Protein AF-A0A822Y5R3-F1 (afdb_monomer_lite)

Structure (mmCIF, N/CA/C/O backbone):
data_AF-A0A822Y5R3-F1
#
_entry.id   AF-A0A822Y5R3-F1
#
loop_
_atom_site.group_PDB
_atom_site.id
_atom_site.type_symbol
_atom_site.label_atom_id
_atom_site.label_alt_id
_atom_site.label_comp_id
_atom_site.label_asym_id
_atom_site.label_entity_id
_atom_site.label_seq_id
_atom_site.pdbx_PDB_ins_code
_atom_site.Cartn_x
_atom_site.Cartn_y
_atom_site.Cartn_z
_atom_site.occupancy
_atom_site.B_iso_or_equiv
_atom_site.auth_seq_id
_atom_site.auth_comp_id
_atom_site.auth_asym_id
_atom_site.auth_atom_id
_atom_site.pdbx_PDB_model_num
ATOM 1 N N . MET A 1 1 ? -0.155 73.335 76.572 1.00 37.31 1 MET A N 1
ATOM 2 C CA . MET A 1 1 ? 0.080 71.991 77.145 1.00 37.31 1 MET A CA 1
ATOM 3 C C . MET A 1 1 ? 0.737 71.122 76.074 1.00 37.31 1 MET A C 1
ATOM 5 O O . MET A 1 1 ? 0.292 71.163 74.938 1.00 37.31 1 MET A O 1
ATOM 9 N N . ARG A 1 2 ? 1.850 70.451 76.407 1.00 38.44 2 ARG A N 1
ATOM 10 C CA . ARG A 1 2 ? 2.603 69.506 75.548 1.00 38.44 2 ARG A CA 1
ATOM 11 C C . ARG A 1 2 ? 1.772 68.205 75.402 1.00 38.44 2 ARG A C 1
ATOM 13 O O . ARG A 1 2 ? 0.951 67.959 76.271 1.00 38.44 2 ARG A O 1
ATOM 20 N N . THR A 1 3 ? 1.877 67.319 74.412 1.00 41.91 3 THR A N 1
ATOM 21 C CA . THR A 1 3 ? 3.002 66.782 73.626 1.00 41.91 3 THR A CA 1
ATOM 22 C C . THR A 1 3 ? 2.436 66.077 72.376 1.00 41.91 3 THR A C 1
ATOM 24 O O . THR A 1 3 ? 1.274 65.683 72.369 1.00 41.91 3 THR A O 1
ATOM 27 N N . GLY A 1 4 ? 3.262 65.856 71.350 1.00 38.97 4 GLY A N 1
ATOM 28 C CA . GLY A 1 4 ? 2.930 64.975 70.226 1.00 38.97 4 GLY A CA 1
ATOM 29 C C . GLY A 1 4 ? 4.141 64.737 69.328 1.00 38.97 4 GLY A C 1
ATOM 30 O O . GLY A 1 4 ? 4.297 65.392 68.305 1.00 38.97 4 GLY A O 1
ATOM 31 N N . PHE A 1 5 ? 5.041 63.855 69.763 1.00 42.12 5 PHE A N 1
ATOM 32 C CA . PHE A 1 5 ? 6.243 63.447 69.037 1.00 42.12 5 PHE A CA 1
ATOM 33 C C . PHE A 1 5 ? 5.915 62.503 67.861 1.00 42.12 5 PHE A C 1
ATOM 35 O O . PHE A 1 5 ? 5.320 61.455 68.064 1.00 42.12 5 PHE A O 1
ATOM 42 N N . SER A 1 6 ? 6.389 62.886 66.670 1.00 41.25 6 SER A N 1
ATOM 43 C CA . SER A 1 6 ? 7.248 62.134 65.732 1.00 41.25 6 SER A CA 1
ATOM 44 C C . SER A 1 6 ? 6.872 60.738 65.178 1.00 41.25 6 SER A C 1
ATOM 46 O O . SER A 1 6 ? 6.648 59.782 65.909 1.00 41.25 6 SER A O 1
ATOM 48 N N . SER A 1 7 ? 7.099 60.631 63.856 1.00 40.59 7 SER A N 1
ATOM 49 C CA . SER A 1 7 ? 7.563 59.462 63.076 1.00 40.59 7 SER A CA 1
ATOM 50 C C . SER A 1 7 ? 6.510 58.448 62.614 1.00 40.59 7 SER A C 1
ATOM 52 O O . SER A 1 7 ? 5.939 57.695 63.386 1.00 40.59 7 SER A O 1
ATOM 54 N N . HIS A 1 8 ? 6.119 58.473 61.336 1.00 39.12 8 HIS A N 1
ATOM 55 C CA . HIS A 1 8 ? 6.826 57.895 60.176 1.00 39.12 8 HIS A CA 1
ATOM 56 C C . HIS A 1 8 ? 6.915 56.361 60.177 1.00 39.12 8 HIS A C 1
ATOM 58 O O . HIS A 1 8 ? 7.477 55.759 61.081 1.00 39.12 8 HIS A O 1
ATOM 64 N N . ARG A 1 9 ? 6.522 55.803 59.018 1.00 45.81 9 ARG A N 1
ATOM 65 C CA . ARG A 1 9 ? 6.908 54.495 58.453 1.00 45.81 9 ARG A CA 1
ATOM 66 C C . ARG A 1 9 ? 5.937 53.321 58.682 1.00 45.81 9 ARG A C 1
ATOM 68 O O . ARG A 1 9 ? 6.103 52.504 59.573 1.00 45.81 9 ARG A O 1
ATOM 75 N N . ARG A 1 10 ? 4.995 53.241 57.732 1.00 43.06 10 ARG A N 1
ATOM 76 C CA . ARG A 1 10 ? 4.606 52.069 56.918 1.00 43.06 10 ARG A CA 1
ATOM 77 C C . ARG A 1 10 ? 4.326 50.748 57.646 1.00 43.06 10 ARG A C 1
ATOM 79 O O . ARG A 1 10 ? 5.230 50.033 58.052 1.00 43.06 10 ARG A O 1
ATOM 86 N N . GLU A 1 11 ? 3.030 50.448 57.665 1.00 48.47 11 GLU A N 1
ATOM 87 C CA . GLU A 1 11 ? 2.394 49.150 57.424 1.00 48.47 11 GLU A CA 1
ATOM 88 C C . GLU A 1 11 ? 3.124 47.880 57.864 1.00 48.47 11 GLU A C 1
ATOM 90 O O . GLU A 1 11 ? 4.039 47.351 57.234 1.00 48.47 11 GLU A O 1
ATOM 95 N N . ARG A 1 12 ? 2.545 47.334 58.930 1.00 43.22 12 ARG A N 1
ATOM 96 C CA . ARG A 1 12 ? 2.577 45.936 59.325 1.00 43.22 12 ARG A CA 1
ATOM 97 C C . ARG A 1 12 ? 2.038 45.080 58.179 1.00 43.22 12 ARG A C 1
ATOM 99 O O . ARG A 1 12 ? 0.854 45.170 57.892 1.00 43.22 12 ARG A O 1
ATOM 106 N N . LEU A 1 13 ? 2.845 44.167 57.652 1.00 55.06 13 LEU A N 1
ATOM 107 C CA . LEU A 1 13 ? 2.375 42.823 57.324 1.00 55.06 13 LEU A CA 1
ATOM 108 C C . LEU A 1 13 ? 3.481 41.827 57.669 1.00 55.06 13 LEU A C 1
ATOM 110 O O . LEU A 1 13 ? 4.555 41.778 57.075 1.00 55.06 13 LEU A O 1
ATOM 114 N N . LEU A 1 14 ? 3.183 41.089 58.729 1.00 49.72 14 LEU A N 1
ATOM 115 C CA . LEU A 1 14 ? 3.937 39.983 59.278 1.00 49.72 14 LEU A CA 1
ATOM 116 C C . LEU A 1 14 ? 3.798 38.747 58.377 1.00 49.72 14 LEU A C 1
ATOM 118 O O . LEU A 1 14 ? 2.749 38.528 57.773 1.00 49.72 14 LEU A O 1
ATOM 122 N N . CYS A 1 15 ? 4.853 37.927 58.410 1.00 35.44 15 CYS A N 1
ATOM 123 C CA . CYS A 1 15 ? 4.870 36.455 58.405 1.00 35.44 15 CYS A CA 1
ATOM 124 C C . CYS A 1 15 ? 5.768 35.835 57.321 1.00 35.44 15 CYS A C 1
ATOM 126 O O . CYS A 1 15 ? 5.407 35.656 56.160 1.00 35.44 15 CYS A O 1
ATOM 128 N N . VAL A 1 16 ? 6.957 35.437 57.782 1.00 56.12 16 VAL A N 1
ATOM 129 C CA . VAL A 1 16 ? 7.914 34.528 57.148 1.00 56.12 16 VAL A CA 1
ATOM 130 C C . VAL A 1 16 ? 7.218 33.210 56.791 1.00 56.12 16 VAL A C 1
ATOM 132 O O . VAL A 1 16 ? 6.799 32.465 57.671 1.00 56.12 16 VAL A O 1
ATOM 135 N N . GLY A 1 17 ? 7.126 32.895 55.498 1.00 52.25 17 GLY A N 1
ATOM 136 C CA . GLY A 1 17 ? 6.548 31.643 55.011 1.00 52.25 17 GLY A CA 1
ATOM 137 C C . GLY A 1 17 ? 7.312 31.097 53.810 1.00 52.25 17 GLY A C 1
ATOM 138 O O . GLY A 1 17 ? 7.082 31.506 52.675 1.00 52.25 17 GLY A O 1
ATOM 139 N N . ARG A 1 18 ? 8.213 30.136 54.051 1.00 56.44 18 ARG A N 1
ATOM 140 C CA . ARG A 1 18 ? 8.886 29.325 53.021 1.00 56.44 18 ARG A CA 1
ATOM 141 C C . ARG A 1 18 ? 7.855 28.493 52.241 1.00 56.44 18 ARG A C 1
ATOM 143 O O . ARG A 1 18 ? 7.638 27.322 52.546 1.00 56.44 18 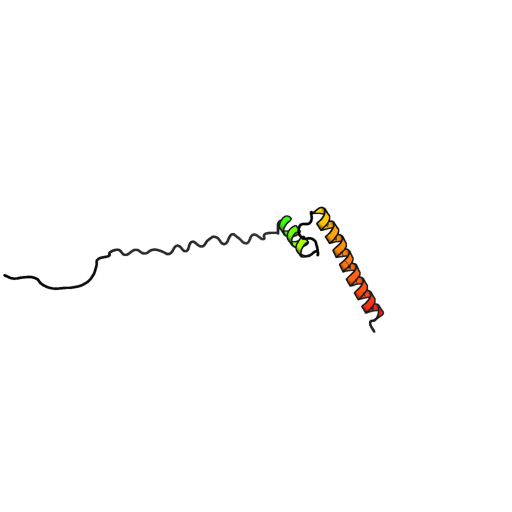ARG A O 1
ATOM 150 N N . ARG A 1 19 ? 7.229 29.054 51.205 1.00 50.66 19 ARG A N 1
ATOM 151 C CA . ARG A 1 19 ? 6.443 28.272 50.235 1.00 50.66 19 ARG A CA 1
ATOM 152 C C . ARG A 1 19 ? 7.399 27.573 49.269 1.00 50.66 19 ARG A C 1
ATOM 154 O O . ARG A 1 19 ? 7.776 28.121 48.236 1.00 50.66 19 ARG A O 1
ATOM 161 N N . LYS A 1 20 ? 7.809 26.349 49.626 1.00 55.06 20 LYS A N 1
ATOM 162 C CA . LYS A 1 20 ? 8.433 25.399 48.695 1.00 55.06 20 LYS A CA 1
ATOM 163 C C . LYS A 1 20 ? 7.532 25.288 47.465 1.00 55.06 20 LYS A C 1
ATOM 165 O O . LYS A 1 20 ? 6.412 24.791 47.557 1.00 55.06 20 LYS A O 1
ATOM 170 N N . ARG A 1 21 ? 8.030 25.755 46.321 1.00 52.53 21 ARG A N 1
ATOM 171 C CA . ARG A 1 21 ? 7.456 25.480 45.005 1.00 52.53 21 ARG A CA 1
ATOM 172 C C . ARG A 1 21 ? 7.444 23.961 44.822 1.00 52.53 21 ARG A C 1
ATOM 174 O O . ARG A 1 21 ? 8.464 23.372 44.481 1.00 52.53 21 ARG A O 1
ATOM 181 N N . ARG A 1 22 ? 6.307 23.310 45.080 1.00 49.28 22 ARG A N 1
ATOM 182 C CA . ARG A 1 22 ? 6.028 22.000 44.488 1.00 49.28 22 ARG A CA 1
ATOM 183 C C . ARG A 1 22 ? 5.805 22.271 43.008 1.00 49.28 22 ARG A C 1
ATOM 185 O O . ARG A 1 22 ? 4.701 22.603 42.594 1.00 49.28 22 ARG A O 1
ATOM 192 N N . VAL A 1 23 ? 6.878 22.1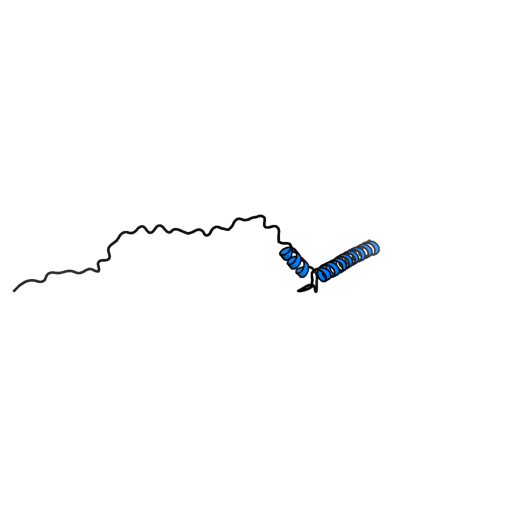78 42.229 1.00 56.53 23 VAL A N 1
ATOM 193 C CA . VAL A 1 23 ? 6.751 21.849 40.814 1.00 56.53 23 VAL A CA 1
ATOM 194 C C . VAL A 1 23 ? 6.134 20.459 40.821 1.00 56.53 23 VAL A C 1
ATOM 196 O O . VAL A 1 23 ? 6.820 19.466 41.056 1.00 56.53 23 VAL A O 1
ATOM 199 N N . VAL A 1 24 ? 4.809 20.394 40.707 1.00 56.06 24 VAL A N 1
ATOM 200 C CA . VAL A 1 24 ? 4.137 19.146 40.372 1.00 56.06 24 VAL A CA 1
ATOM 201 C C . VAL A 1 24 ? 4.606 18.860 38.957 1.00 56.06 24 VAL A C 1
ATOM 203 O O . VAL A 1 24 ? 4.082 19.413 37.995 1.00 56.06 24 VAL A O 1
ATOM 206 N N . MET A 1 25 ? 5.684 18.086 38.836 1.00 54.19 25 MET A N 1
ATOM 207 C CA . MET A 1 25 ? 6.012 17.470 37.567 1.00 54.19 25 MET A CA 1
ATOM 208 C C . MET A 1 25 ? 4.823 16.570 37.264 1.00 54.19 25 MET A C 1
ATOM 210 O O . MET A 1 25 ? 4.613 15.563 37.942 1.00 54.19 25 MET A O 1
ATOM 214 N N . ALA A 1 26 ? 3.993 16.991 36.309 1.00 62.06 26 ALA A N 1
ATOM 215 C CA . ALA A 1 26 ? 3.045 16.088 35.690 1.00 62.06 26 ALA A CA 1
ATOM 216 C C . ALA A 1 26 ? 3.837 14.837 35.283 1.00 62.06 26 ALA A C 1
ATOM 218 O O . ALA A 1 26 ? 4.943 14.984 34.744 1.00 62.06 26 ALA A O 1
ATOM 219 N N . PRO A 1 27 ? 3.345 13.620 35.563 1.00 53.53 27 PRO A N 1
ATOM 220 C CA . PRO A 1 27 ? 4.033 12.440 35.090 1.00 53.53 27 PRO A CA 1
ATOM 221 C C . PRO A 1 27 ? 4.072 12.555 33.569 1.00 53.53 27 PRO A C 1
ATOM 223 O O . PRO A 1 27 ? 3.025 12.626 32.923 1.00 53.53 27 PRO A O 1
ATOM 226 N N . LEU A 1 28 ? 5.274 12.598 32.996 1.00 62.66 28 LEU A N 1
ATOM 227 C CA . LEU A 1 28 ? 5.475 12.269 31.594 1.00 62.66 28 LEU A CA 1
ATOM 228 C C . LEU A 1 28 ? 5.070 10.801 31.483 1.00 62.66 28 LEU A C 1
ATOM 230 O O . LEU A 1 28 ? 5.869 9.909 31.766 1.00 62.66 28 LEU A O 1
ATOM 234 N N . VAL A 1 29 ? 3.779 10.574 31.218 1.00 59.75 29 VAL A N 1
ATOM 235 C CA . VAL A 1 29 ? 3.181 9.252 31.058 1.00 59.75 29 VAL A CA 1
ATOM 236 C C . VAL A 1 29 ? 4.110 8.462 30.158 1.00 59.75 29 VAL A C 1
ATOM 238 O O . VAL A 1 29 ? 4.455 8.899 29.059 1.00 59.75 29 VAL A O 1
ATOM 241 N N . GLY A 1 30 ? 4.587 7.355 30.721 1.00 53.16 30 GLY A N 1
ATOM 242 C CA . GLY A 1 30 ? 5.719 6.609 30.222 1.00 53.16 30 GLY A CA 1
ATOM 243 C C . GLY A 1 30 ? 5.647 6.391 28.722 1.00 53.16 30 GLY A C 1
ATOM 244 O O . GLY A 1 30 ? 4.598 6.070 28.160 1.00 53.16 30 GLY A O 1
ATOM 245 N N . ARG A 1 31 ? 6.813 6.510 28.095 1.00 59.12 31 ARG A N 1
ATOM 246 C CA . ARG A 1 31 ? 7.093 6.021 26.752 1.00 59.12 31 ARG A CA 1
ATOM 247 C C . ARG A 1 31 ? 6.938 4.496 26.747 1.00 59.12 31 ARG A C 1
ATOM 249 O O . ARG A 1 31 ? 7.915 3.763 26.665 1.00 59.12 31 ARG A O 1
ATOM 256 N N . LYS A 1 32 ? 5.704 3.998 26.864 1.00 59.53 32 LYS A N 1
ATOM 257 C CA . LYS A 1 32 ? 5.367 2.661 26.391 1.00 59.53 32 LYS A CA 1
ATOM 258 C C . LYS A 1 32 ? 5.760 2.670 24.921 1.00 59.53 32 LYS A C 1
ATOM 260 O O . LYS A 1 32 ? 5.496 3.635 24.204 1.00 59.53 32 LYS A O 1
ATOM 265 N N . THR A 1 33 ? 6.435 1.631 24.471 1.00 62.34 33 THR A N 1
ATOM 266 C CA . THR A 1 33 ? 6.572 1.326 23.052 1.00 62.34 33 THR A CA 1
ATOM 267 C C . THR A 1 33 ? 5.161 1.061 22.522 1.00 62.34 33 THR A C 1
ATOM 269 O O . THR A 1 33 ? 4.694 -0.073 22.464 1.00 62.34 33 THR A O 1
ATOM 272 N N . ILE A 1 34 ? 4.415 2.138 22.250 1.00 66.12 34 ILE A N 1
ATOM 273 C CA . ILE A 1 34 ? 3.024 2.095 21.814 1.00 66.12 34 ILE A CA 1
ATOM 274 C C . ILE A 1 34 ? 3.072 1.578 20.385 1.00 66.12 34 ILE A C 1
ATOM 276 O O . ILE A 1 34 ? 3.199 2.339 19.427 1.00 66.12 34 ILE A O 1
ATOM 280 N N . ARG A 1 35 ? 3.030 0.251 20.234 1.00 74.06 35 ARG A N 1
ATOM 281 C CA . ARG A 1 35 ? 2.701 -0.348 18.945 1.00 74.06 35 ARG A CA 1
ATOM 282 C C . ARG A 1 35 ? 1.368 0.285 18.542 1.00 74.06 35 ARG A C 1
ATOM 284 O O . ARG A 1 35 ? 0.435 0.249 19.348 1.00 74.06 35 ARG A O 1
ATOM 291 N N . PRO A 1 36 ? 1.273 0.906 17.358 1.00 76.06 36 PRO A N 1
ATOM 292 C CA . PRO A 1 36 ? 0.041 1.553 16.954 1.00 76.06 36 PRO A CA 1
ATOM 293 C C . PRO A 1 36 ? -1.090 0.525 16.982 1.00 76.06 36 PRO A C 1
ATOM 295 O O . PRO A 1 36 ? -0.921 -0.613 16.511 1.00 76.06 36 PRO A O 1
ATOM 298 N N . SER A 1 37 ? -2.224 0.942 17.553 1.00 90.38 37 SER A N 1
ATOM 299 C CA . SER A 1 37 ? -3.494 0.218 17.463 1.00 90.38 37 SER A CA 1
ATOM 300 C C . SER A 1 37 ? -3.777 -0.147 16.004 1.00 90.38 37 SER A C 1
ATOM 302 O O . SER A 1 37 ? -3.309 0.542 15.093 1.00 90.38 37 SER A O 1
ATOM 304 N N . ILE A 1 38 ? -4.543 -1.215 15.778 1.00 91.50 38 ILE A N 1
ATOM 305 C CA . ILE A 1 38 ? -5.001 -1.602 14.436 1.00 91.50 38 ILE A CA 1
ATOM 306 C C . ILE A 1 38 ? -5.663 -0.402 13.747 1.00 91.50 38 ILE A C 1
ATOM 308 O O . ILE A 1 38 ? -5.311 -0.087 12.618 1.00 91.50 38 ILE A O 1
ATOM 312 N N . GLU A 1 39 ? -6.486 0.361 14.466 1.00 90.94 39 GLU A N 1
ATOM 313 C CA . GLU A 1 39 ? -7.108 1.588 13.956 1.00 90.94 39 GLU A CA 1
ATOM 314 C C . GLU A 1 39 ? -6.073 2.641 13.517 1.00 90.94 39 GLU A C 1
ATOM 316 O O . GLU A 1 39 ? -6.206 3.273 12.471 1.00 90.94 39 GLU A O 1
ATOM 321 N N . GLY A 1 40 ? -4.983 2.795 14.274 1.00 92.56 40 GLY A N 1
ATOM 322 C CA . GLY A 1 40 ? -3.884 3.693 13.912 1.00 92.56 40 GLY A CA 1
ATOM 323 C C . GLY A 1 40 ? -3.134 3.234 12.658 1.00 92.56 40 GLY A C 1
ATOM 324 O O . GLY A 1 40 ? -2.674 4.065 11.874 1.00 92.56 40 GLY A O 1
ATOM 325 N N . ARG A 1 41 ? -3.032 1.917 12.437 1.00 93.06 41 ARG A N 1
ATOM 326 C CA . ARG A 1 41 ? -2.455 1.346 11.210 1.00 93.06 41 ARG A CA 1
ATOM 327 C C . ARG A 1 41 ? -3.393 1.523 10.020 1.00 93.06 41 ARG A C 1
ATOM 329 O O . ARG A 1 41 ? -2.910 1.899 8.960 1.00 93.06 41 ARG A O 1
ATOM 336 N N . LEU A 1 42 ? -4.700 1.336 10.209 1.00 94.00 42 LEU A N 1
ATOM 337 C CA . LEU A 1 42 ? -5.713 1.570 9.176 1.00 94.00 42 LEU A CA 1
ATOM 338 C C . LEU A 1 42 ? -5.731 3.041 8.744 1.00 94.00 42 LEU A C 1
ATOM 340 O O . LEU A 1 42 ? -5.588 3.328 7.561 1.00 94.00 42 LEU A O 1
ATOM 344 N N . LYS A 1 43 ? -5.752 3.983 9.698 1.00 93.31 43 LYS A N 1
ATOM 345 C CA . LYS A 1 43 ? -5.633 5.426 9.412 1.00 93.31 43 LYS A CA 1
ATOM 346 C C . LYS A 1 43 ? -4.347 5.768 8.665 1.00 93.31 43 LYS A C 1
ATOM 348 O O . LYS A 1 43 ? -4.341 6.627 7.788 1.00 93.31 43 LYS A O 1
ATOM 353 N N . LYS A 1 44 ? -3.233 5.115 9.008 1.00 94.62 44 LYS A N 1
ATOM 354 C CA . LYS A 1 44 ? -1.973 5.299 8.281 1.00 94.62 44 LYS A CA 1
ATOM 355 C C . LYS A 1 44 ? -2.071 4.761 6.852 1.00 94.62 44 LYS A C 1
ATOM 357 O O . LYS A 1 44 ? -1.595 5.428 5.941 1.00 94.62 44 LYS A O 1
ATOM 362 N N . LEU A 1 45 ? -2.689 3.598 6.662 1.00 95.81 45 LEU A N 1
ATOM 363 C CA . LEU A 1 45 ? -2.867 2.984 5.350 1.00 95.81 45 LEU A CA 1
ATOM 364 C C . LEU A 1 45 ? -3.730 3.863 4.433 1.00 95.81 45 LEU A C 1
ATOM 366 O O . LEU A 1 45 ? -3.291 4.187 3.335 1.00 95.81 45 LEU A O 1
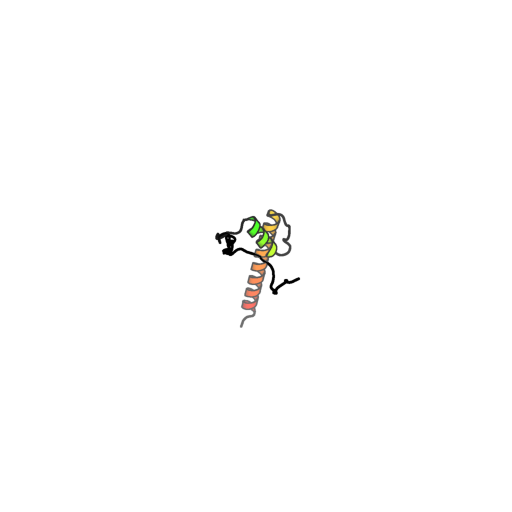ATOM 370 N N . GLN A 1 46 ? -4.865 4.370 4.927 1.00 95.00 46 GLN A N 1
ATOM 371 C CA . GLN A 1 46 ? -5.742 5.304 4.200 1.00 95.00 46 GLN A CA 1
ATOM 372 C C . GLN A 1 46 ? -5.035 6.590 3.741 1.00 95.00 46 GLN A C 1
ATOM 374 O O . GLN A 1 46 ? -5.431 7.193 2.750 1.00 95.00 46 GLN A O 1
ATOM 379 N N . ARG A 1 47 ? -3.998 7.038 4.462 1.00 95.00 47 ARG A N 1
ATOM 380 C CA . ARG A 1 47 ? -3.209 8.227 4.090 1.00 95.00 47 ARG A CA 1
ATOM 381 C C . ARG A 1 47 ? -2.167 7.948 3.012 1.00 95.00 47 ARG A C 1
ATOM 383 O O . ARG A 1 47 ? -1.783 8.875 2.311 1.00 95.00 47 ARG A O 1
ATOM 390 N N . ILE A 1 48 ? -1.660 6.719 2.939 1.00 96.19 48 ILE A N 1
ATOM 391 C CA . ILE A 1 48 ? -0.628 6.326 1.971 1.00 96.19 48 ILE A CA 1
ATOM 392 C C . ILE A 1 48 ? -1.271 5.944 0.639 1.00 96.19 48 ILE A C 1
ATOM 394 O O . ILE A 1 48 ? -0.735 6.278 -0.415 1.00 96.19 48 ILE A O 1
ATOM 398 N N . VAL A 1 49 ? -2.401 5.238 0.689 1.00 95.62 49 VAL A N 1
ATOM 399 C CA . VAL A 1 49 ? -3.104 4.796 -0.514 1.00 95.62 49 VAL A CA 1
ATOM 400 C C . VAL A 1 49 ? -3.978 5.944 -1.034 1.00 95.62 49 VAL A C 1
ATOM 402 O O . VAL A 1 49 ? -4.800 6.476 -0.281 1.00 95.62 49 VAL A O 1
ATOM 405 N N . PRO A 1 50 ? -3.816 6.364 -2.300 1.00 93.44 50 PRO A N 1
ATOM 406 C CA . PRO A 1 50 ? -4.594 7.463 -2.859 1.00 93.44 50 PRO A CA 1
ATOM 407 C C . PRO A 1 50 ? -6.090 7.122 -2.907 1.00 93.44 50 PRO A C 1
ATOM 409 O O . PRO A 1 50 ? -6.477 5.980 -3.146 1.00 93.44 50 PRO A O 1
ATOM 412 N N . GLY A 1 51 ? -6.943 8.126 -2.673 1.00 91.25 51 GLY A N 1
ATOM 413 C CA . GLY A 1 51 ? -8.402 7.982 -2.771 1.00 91.25 51 GLY A CA 1
ATOM 414 C C . GLY A 1 51 ? -9.051 7.105 -1.694 1.00 91.25 51 GLY A C 1
ATOM 415 O O . GLY A 1 51 ? -10.186 6.681 -1.876 1.00 91.25 51 GLY A O 1
ATOM 416 N N . CYS A 1 52 ? -8.347 6.821 -0.592 1.00 92.00 52 CYS A N 1
ATOM 417 C CA . CYS A 1 52 ? -8.807 5.891 0.442 1.00 92.00 52 CYS A CA 1
ATOM 418 C C . CYS A 1 52 ? -9.270 6.546 1.753 1.00 92.00 52 CYS A C 1
ATOM 420 O O . CYS A 1 52 ? -9.426 5.858 2.763 1.00 92.00 52 CYS A O 1
ATOM 422 N N . GLN A 1 53 ? -9.483 7.864 1.769 1.00 90.69 53 GLN A N 1
ATOM 423 C CA . GLN A 1 53 ? -10.059 8.533 2.937 1.00 90.69 53 GLN A CA 1
ATOM 424 C C . GLN A 1 53 ? -11.489 8.039 3.161 1.00 90.69 53 GLN A C 1
ATOM 426 O O . GLN A 1 53 ? -12.276 7.987 2.223 1.00 90.69 53 GLN A O 1
ATOM 431 N N . GLU A 1 54 ? -11.789 7.655 4.404 1.00 87.06 54 GLU A N 1
ATOM 432 C CA . GLU A 1 54 ? -13.133 7.247 4.848 1.00 87.06 54 GLU A CA 1
ATOM 433 C C . GLU A 1 54 ? -13.698 5.982 4.174 1.00 87.06 54 GLU A C 1
ATOM 435 O O . GLU A 1 54 ? -14.876 5.674 4.330 1.00 87.06 54 GLU A O 1
ATOM 440 N N . LEU A 1 55 ? -12.861 5.201 3.480 1.00 89.81 55 LEU A N 1
ATOM 441 C CA . LEU A 1 55 ? -13.268 3.898 2.957 1.00 89.81 55 LEU A CA 1
ATOM 442 C C . LEU A 1 55 ? -13.477 2.878 4.079 1.00 89.81 55 LEU A C 1
ATOM 444 O O . LEU A 1 55 ? -12.720 2.842 5.057 1.00 89.81 55 LEU A O 1
ATOM 448 N N . ASP A 1 56 ? -14.456 2.000 3.858 1.00 93.75 56 ASP A N 1
ATOM 449 C CA . ASP A 1 56 ? -14.625 0.768 4.621 1.00 93.75 56 ASP A CA 1
ATOM 450 C C . ASP A 1 56 ? -13.364 -0.116 4.549 1.00 93.75 56 ASP A C 1
ATOM 452 O O . ASP A 1 56 ? -12.562 -0.023 3.614 1.00 93.75 56 ASP A O 1
ATOM 456 N N . VAL A 1 57 ? -13.173 -0.966 5.558 1.00 92.81 57 VAL A N 1
ATOM 457 C CA . VAL A 1 57 ? -11.965 -1.782 5.719 1.00 92.81 57 VAL A CA 1
ATOM 458 C C . VAL A 1 57 ? -11.761 -2.744 4.544 1.00 92.81 57 VAL A C 1
ATOM 460 O O . VAL A 1 57 ? -10.631 -2.865 4.065 1.00 92.81 57 VAL A O 1
ATOM 463 N N . ASP A 1 58 ? -12.821 -3.374 4.033 1.00 95.31 58 ASP A N 1
ATOM 464 C CA . ASP A 1 58 ? -12.708 -4.313 2.911 1.00 95.31 58 ASP A CA 1
ATOM 465 C C . ASP A 1 58 ? -12.323 -3.583 1.615 1.00 95.31 58 ASP A C 1
ATOM 467 O O . ASP A 1 58 ? -11.402 -3.984 0.895 1.00 95.31 58 ASP A O 1
ATOM 471 N N . ALA A 1 59 ? -12.958 -2.436 1.359 1.00 95.25 59 ALA A N 1
ATOM 472 C CA . ALA A 1 59 ? -12.642 -1.586 0.213 1.00 95.25 59 ALA A CA 1
ATOM 473 C C . ALA A 1 59 ? -11.215 -1.014 0.286 1.00 95.25 59 ALA A C 1
ATOM 475 O O . ALA A 1 59 ? -10.527 -0.920 -0.736 1.00 95.25 59 ALA A O 1
ATOM 476 N N . LEU A 1 60 ? -10.746 -0.661 1.488 1.00 96.56 60 LEU A N 1
ATOM 477 C CA . LEU A 1 60 ? -9.388 -0.178 1.724 1.00 96.56 60 LEU A CA 1
ATOM 478 C C . LEU A 1 60 ? -8.347 -1.233 1.350 1.00 96.56 60 LEU A C 1
ATOM 480 O O . LEU A 1 60 ? -7.366 -0.908 0.677 1.00 96.56 60 LEU A O 1
ATOM 484 N N . PHE A 1 61 ? -8.533 -2.485 1.772 1.00 96.69 61 PHE A N 1
ATOM 485 C CA . PHE A 1 61 ? -7.583 -3.549 1.452 1.00 96.69 61 PHE A CA 1
ATOM 486 C C . PHE A 1 61 ? -7.569 -3.874 -0.038 1.00 96.69 61 PHE A C 1
ATOM 488 O O . PHE A 1 61 ? -6.483 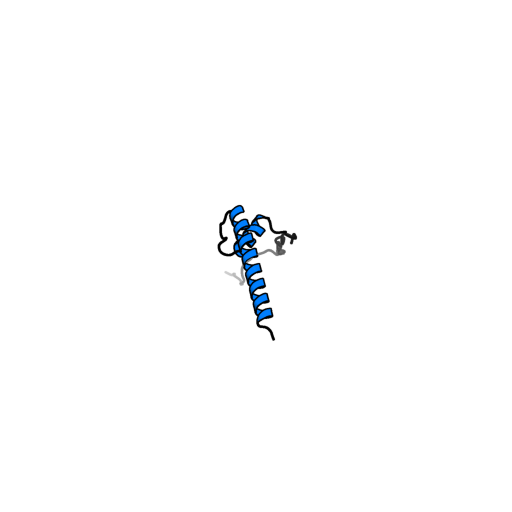-4.014 -0.601 1.00 96.69 61 PHE A O 1
ATOM 495 N N . GLN A 1 62 ? -8.733 -3.891 -0.690 1.00 97.06 62 GLN A N 1
ATOM 496 C CA . GLN A 1 62 ? -8.802 -4.103 -2.133 1.00 97.06 62 GLN A CA 1
ATOM 497 C C . GLN A 1 62 ? -8.063 -2.998 -2.900 1.00 97.06 62 GLN A C 1
ATOM 499 O O . GLN A 1 62 ? -7.180 -3.281 -3.707 1.00 97.06 62 GLN A O 1
ATOM 504 N N . ARG A 1 63 ? -8.326 -1.724 -2.575 1.00 96.62 63 ARG A N 1
ATOM 505 C CA . ARG A 1 63 ? -7.600 -0.595 -3.180 1.00 96.62 63 ARG A CA 1
ATOM 506 C C . ARG A 1 63 ? -6.108 -0.614 -2.886 1.00 96.62 63 ARG A C 1
ATOM 508 O O . ARG A 1 63 ? -5.312 -0.214 -3.730 1.00 96.62 63 ARG A O 1
ATOM 515 N N . THR A 1 64 ? -5.725 -1.082 -1.703 1.00 97.56 64 THR A N 1
ATOM 516 C CA . THR A 1 64 ? -4.316 -1.256 -1.346 1.00 97.56 64 THR A CA 1
ATOM 517 C C . THR A 1 64 ? -3.657 -2.305 -2.240 1.00 97.56 64 THR A C 1
ATOM 519 O O . THR A 1 64 ? -2.558 -2.058 -2.731 1.00 97.56 64 THR A O 1
ATOM 522 N N . ALA A 1 65 ? -4.315 -3.444 -2.476 1.00 97.94 65 ALA A N 1
ATOM 523 C CA . ALA A 1 65 ? -3.803 -4.494 -3.353 1.00 97.94 65 ALA A CA 1
ATOM 524 C C . ALA A 1 65 ? -3.623 -3.984 -4.790 1.00 97.94 65 ALA A C 1
ATOM 526 O O . ALA A 1 65 ? -2.533 -4.111 -5.350 1.00 97.94 65 ALA A O 1
ATOM 527 N N . ASP A 1 66 ? -4.639 -3.309 -5.336 1.00 97.31 66 ASP A N 1
ATOM 528 C CA . ASP A 1 66 ? -4.571 -2.683 -6.661 1.00 97.31 66 ASP A CA 1
ATOM 529 C C . ASP A 1 66 ? -3.403 -1.692 -6.761 1.00 97.31 66 ASP A C 1
ATOM 531 O O . ASP A 1 66 ? -2.665 -1.669 -7.747 1.00 97.31 66 ASP A O 1
ATOM 535 N N . TYR A 1 67 ? -3.217 -0.865 -5.728 1.00 97.81 67 TYR A N 1
ATOM 536 C CA . TYR A 1 67 ? -2.177 0.157 -5.720 1.00 97.81 67 TYR A CA 1
ATOM 537 C C . TYR A 1 67 ? -0.767 -0.440 -5.640 1.00 97.81 67 TYR A C 1
ATOM 539 O O . TYR A 1 67 ? 0.133 0.041 -6.327 1.00 97.81 67 TYR A O 1
ATOM 547 N N . ILE A 1 68 ? -0.570 -1.507 -4.857 1.00 98.31 68 ILE A N 1
ATOM 548 C CA . ILE A 1 68 ? 0.703 -2.241 -4.819 1.00 98.31 68 ILE A CA 1
ATOM 549 C C . ILE A 1 68 ? 1.021 -2.803 -6.208 1.00 98.31 68 ILE A C 1
ATOM 551 O O . ILE A 1 68 ? 2.106 -2.543 -6.724 1.00 98.31 68 ILE A O 1
ATOM 555 N N . LEU A 1 69 ? 0.064 -3.488 -6.841 1.00 98.31 69 LEU A N 1
ATOM 556 C CA . LEU A 1 69 ? 0.248 -4.059 -8.180 1.00 98.31 69 LEU A CA 1
ATOM 557 C C . LEU A 1 69 ? 0.573 -2.983 -9.223 1.00 98.31 69 LEU A C 1
ATOM 559 O O . LEU A 1 69 ? 1.462 -3.165 -10.055 1.00 98.31 69 LEU A O 1
ATOM 563 N N . ALA A 1 70 ? -0.106 -1.835 -9.164 1.00 97.88 70 ALA A N 1
ATOM 564 C CA . ALA A 1 70 ? 0.169 -0.715 -10.056 1.00 97.88 70 ALA A CA 1
ATOM 565 C C . ALA A 1 70 ? 1.597 -0.173 -9.878 1.00 97.88 70 ALA A C 1
ATOM 567 O O . ALA A 1 70 ? 2.287 0.072 -10.869 1.00 97.88 70 ALA A O 1
ATOM 568 N N . LEU A 1 71 ? 2.062 -0.012 -8.635 1.00 98.12 71 LEU A N 1
ATOM 569 C CA . LEU A 1 71 ? 3.427 0.435 -8.345 1.00 98.12 71 LEU A CA 1
ATOM 570 C C . LEU A 1 71 ? 4.475 -0.584 -8.810 1.00 98.12 71 LEU A C 1
ATOM 572 O O . LEU A 1 71 ? 5.489 -0.200 -9.394 1.00 98.12 71 LEU A O 1
ATOM 576 N N . GLU A 1 72 ? 4.235 -1.876 -8.592 1.00 98.25 72 GLU A N 1
ATOM 577 C CA . GLU A 1 72 ? 5.120 -2.943 -9.067 1.00 98.25 72 GLU A CA 1
ATOM 578 C C . GLU A 1 72 ? 5.236 -2.933 -10.592 1.00 98.25 72 GLU A C 1
ATOM 580 O O . GLU A 1 72 ? 6.347 -2.965 -11.129 1.00 98.25 72 GLU A O 1
ATOM 585 N N . LEU A 1 73 ? 4.107 -2.808 -11.294 1.00 98.31 73 LEU A N 1
ATOM 586 C CA . LEU A 1 73 ? 4.081 -2.709 -12.749 1.00 98.31 73 LEU A CA 1
ATOM 587 C C . LEU A 1 73 ? 4.826 -1.466 -13.245 1.00 98.31 73 LEU A C 1
ATOM 589 O O . LEU A 1 73 ? 5.613 -1.568 -14.187 1.00 98.31 73 LEU A O 1
ATOM 593 N N . GLN A 1 74 ? 4.629 -0.309 -12.607 1.00 97.75 74 GLN A N 1
ATOM 594 C CA . GLN A 1 74 ? 5.345 0.924 -12.952 1.00 97.75 74 GLN A CA 1
ATOM 595 C C . GLN A 1 74 ? 6.859 0.742 -12.824 1.00 97.75 74 GLN A C 1
ATOM 597 O O . GLN A 1 74 ? 7.600 1.029 -13.764 1.00 97.75 74 GLN A O 1
ATOM 602 N N . VAL A 1 75 ? 7.329 0.216 -11.692 1.00 97.88 75 VAL A N 1
ATOM 603 C CA . VAL A 1 75 ? 8.760 -0.012 -11.453 1.00 97.88 75 VAL A CA 1
ATOM 604 C C . VAL A 1 75 ? 9.324 -1.044 -12.429 1.00 97.88 75 VAL A C 1
ATOM 606 O O . VAL A 1 75 ? 10.414 -0.843 -12.962 1.00 97.88 75 VAL A O 1
ATOM 609 N N . SER A 1 76 ? 8.598 -2.136 -12.678 1.00 97.69 76 SER A N 1
ATOM 610 C CA . SER A 1 76 ? 9.005 -3.181 -13.624 1.00 97.69 76 SER A CA 1
ATOM 611 C C . SER A 1 76 ? 9.134 -2.633 -15.045 1.00 97.69 76 SER A C 1
ATOM 613 O O . SER A 1 76 ? 10.153 -2.834 -15.704 1.00 97.69 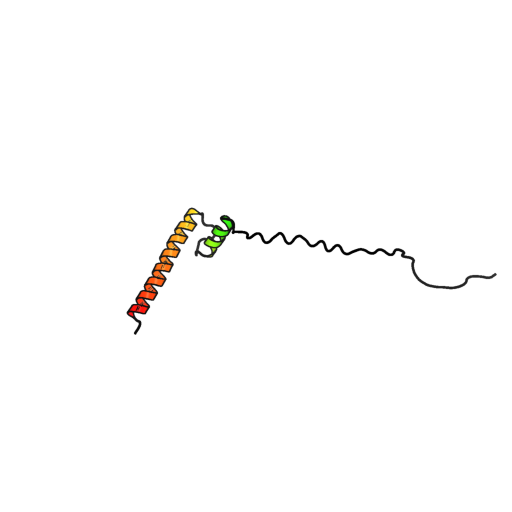76 SER A O 1
ATOM 615 N N . THR A 1 77 ? 8.148 -1.847 -15.479 1.00 97.38 77 THR A N 1
ATOM 616 C CA . THR A 1 77 ? 8.140 -1.206 -16.797 1.00 97.38 77 THR A CA 1
ATOM 617 C C . THR A 1 77 ? 9.324 -0.257 -16.940 1.00 97.38 77 THR A C 1
ATOM 619 O O . THR A 1 77 ? 10.082 -0.366 -17.898 1.00 97.38 77 THR A O 1
ATOM 622 N N . LEU A 1 78 ? 9.545 0.630 -15.964 1.00 97.00 78 LEU A N 1
ATOM 623 C CA . LEU A 1 78 ? 10.666 1.571 -15.998 1.00 97.00 78 LEU A CA 1
ATOM 624 C C . LEU A 1 78 ? 12.018 0.853 -16.026 1.00 97.00 78 LEU A C 1
ATOM 626 O O . LEU A 1 78 ? 12.895 1.239 -16.792 1.00 97.00 78 LEU A O 1
ATOM 630 N N . LYS A 1 79 ? 12.184 -0.222 -15.248 1.00 96.50 79 LYS A N 1
ATOM 631 C CA . LYS A 1 79 ? 13.394 -1.053 -15.296 1.00 96.50 79 LYS A CA 1
ATOM 632 C C . LYS A 1 79 ? 13.581 -1.699 -16.663 1.00 96.50 79 LYS A C 1
ATOM 634 O O . LYS A 1 79 ? 14.682 -1.647 -17.194 1.00 96.50 79 LYS A O 1
ATOM 639 N N . SER A 1 80 ? 12.525 -2.270 -17.241 1.00 96.31 80 SER A N 1
ATOM 640 C CA . SER A 1 80 ? 12.587 -2.869 -18.576 1.00 96.31 80 SER A CA 1
ATOM 641 C C . SER A 1 80 ? 12.982 -1.843 -19.633 1.00 96.31 80 SER A C 1
ATOM 643 O O . SER A 1 80 ? 13.797 -2.159 -20.490 1.00 96.31 80 SER A O 1
ATOM 645 N N . LEU A 1 81 ? 12.445 -0.622 -19.555 1.00 95.44 81 LEU A N 1
ATOM 646 C CA . LEU A 1 81 ? 12.807 0.469 -20.458 1.00 95.44 81 LEU A CA 1
ATOM 647 C C . LEU A 1 81 ? 14.271 0.879 -20.272 1.00 95.44 81 LEU A C 1
ATOM 649 O O . LEU A 1 81 ? 15.003 1.007 -21.243 1.00 95.44 81 LEU A O 1
ATOM 653 N N . ILE A 1 82 ? 14.736 1.035 -19.033 1.00 95.38 82 ILE A N 1
ATOM 654 C CA . ILE A 1 82 ? 16.145 1.356 -18.767 1.00 95.38 82 ILE A CA 1
ATOM 655 C C . ILE A 1 82 ? 17.068 0.253 -19.294 1.00 95.38 82 ILE A C 1
ATOM 657 O O . ILE A 1 82 ? 18.120 0.561 -19.832 1.00 95.38 82 ILE A O 1
ATOM 661 N N . LEU A 1 83 ? 16.683 -1.018 -19.177 1.00 93.31 83 LEU A N 1
ATOM 662 C CA . LEU A 1 83 ? 17.467 -2.134 -19.708 1.00 93.31 83 LEU A CA 1
ATOM 663 C C . LEU A 1 83 ? 17.426 -2.205 -21.238 1.00 93.31 83 LEU A C 1
ATOM 665 O O . LEU A 1 83 ? 18.423 -2.569 -21.847 1.00 93.31 83 LEU A O 1
ATOM 669 N N . SER A 1 84 ? 16.299 -1.864 -21.868 1.00 88.00 84 SER A N 1
ATOM 670 C CA . SER A 1 84 ? 16.182 -1.879 -23.330 1.00 88.00 84 SER A CA 1
ATOM 671 C C . SER A 1 84 ? 16.827 -0.667 -24.003 1.00 88.00 84 SER A C 1
ATOM 673 O O . SER A 1 84 ? 17.217 -0.757 -25.161 1.00 88.00 84 SER A O 1
ATOM 675 N N . PHE A 1 85 ? 16.898 0.471 -23.306 1.00 86.19 85 PHE A N 1
ATOM 676 C CA . PHE A 1 85 ? 17.440 1.736 -23.816 1.00 86.1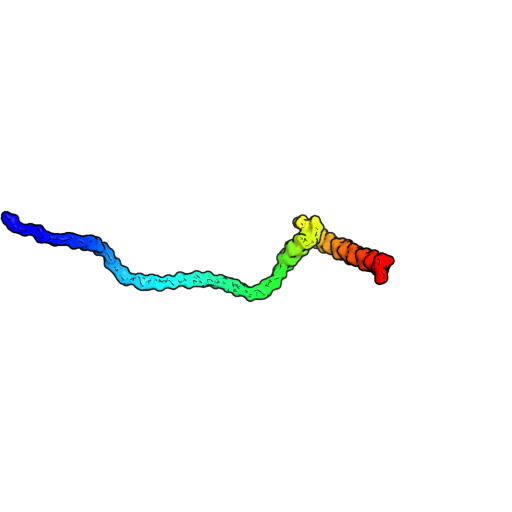9 85 PHE A CA 1
ATOM 677 C C . PHE A 1 85 ? 18.775 2.137 -23.160 1.00 86.19 85 PHE A C 1
ATOM 679 O O . PHE A 1 85 ? 19.299 3.211 -23.453 1.00 86.19 85 PHE A O 1
ATOM 686 N N . GLY A 1 86 ? 19.313 1.307 -22.264 1.00 73.50 86 GLY A N 1
ATOM 687 C CA . GLY A 1 86 ? 20.611 1.503 -21.622 1.00 73.50 86 GLY A CA 1
ATOM 688 C C . GLY A 1 86 ? 21.761 1.027 -22.526 1.00 73.50 86 GLY A C 1
ATOM 689 O O . GLY A 1 86 ? 21.620 -0.038 -23.126 1.00 73.50 86 GLY A O 1
ATOM 690 N N . PRO A 1 87 ? 22.856 1.801 -22.662 1.00 61.81 87 PRO A N 1
ATOM 691 C CA . PRO A 1 87 ? 24.033 1.448 -23.465 1.00 61.81 87 PRO A CA 1
ATOM 692 C C . PRO A 1 87 ? 24.893 0.333 -22.855 1.00 61.81 87 PRO A C 1
ATOM 694 O O . PRO A 1 87 ? 24.879 0.173 -21.611 1.00 61.81 87 PRO A O 1
#

Sequence (87 aa):
MRTGFSSHRRERLLCVGRRKRRVVMAPLVGRKTIRPSIEGRLKKLQRIVPGCQELDVDALFQRTADYILALELQVSTLKSLILSFGP

Organism: Nelumbo nucifera (NCBI:txid4432)

Secondary structure (DSSP, 8-state):
----------------------------------PPPHHHHHHHHHHHSTT-TT--HHHHHHHHHHHHHHHHHHHHHHHHHHHHH--

Foldseek 3Di:
DDDDDDDDDDDDDDDDDPPDPPPVPDPPPDPDVCPDDPVRVLVVLQVVQPPRPPDDPVVSVVSSVVVVVVVVVVVVVVVVCCVVVPD

Radius of gyration: 36.97 Å; chains: 1; bounding box: 39×76×101 Å

pLDDT: mean 76.42, std 22.09, range [35.44, 98.31]

InterPro domains:
  IPR036638 Helix-loop-helix DNA-binding domain superfamily [SSF47459] (35-80)
  IPR044549 Transcription factor IBH1-like, bHLH domain [cd11444] (27-82)
  IPR044660 Transcription factor IBH1-like [PTHR33124] (18-82)